Protein AF-A0A1V5RJ19-F1 (afdb_monomer)

Secondary structure (DSSP, 8-state):
------TT---EEEEE-TTSSEEEEE--TTSS-EEEEGGG----S-GGGPPB----

Radius of gyration: 10.91 Å; Cα contacts (8 Å, |Δi|>4): 74; chains: 1; bounding box: 26×27×20 Å

Solvent-accessible surface area (backbone atoms only — not comparable to full-atom values): 3757 Å² total; per-residue (Å²): 133,84,82,73,85,54,92,90,69,86,67,53,74,69,25,23,33,86,84,59,59,30,32,29,27,42,63,43,98,86,63,38,76,45,79,42,56,42,93,79,54,87,85,86,78,81,70,85,77,52,46,71,44,81,85,128

Sequence (56 aa):
MLEQAGAGRAFRIVGRDELGGWWQVCCTADGGLGWIAAALVQVEGAVTDVPVVMGE

Nearest PDB structures (foldseek):
  1gcp-assembly4_D  TM=6.547E-01  e=4.286E-01  Mus musculus
  6ukk-assembly1_A-2  TM=5.097E-01  e=3.908E+00  Escherichia coli

pLDDT: mean 78.72, std 12.56, range [41.34, 91.19]

Mean predicted aligned error: 7.05 Å

Structure (mmCIF, N/CA/C/O backbone):
data_AF-A0A1V5RJ19-F1
#
_entry.id   AF-A0A1V5RJ19-F1
#
loop_
_atom_site.group_PDB
_atom_site.id
_atom_site.type_symbol
_atom_site.label_atom_id
_atom_site.label_alt_id
_atom_site.label_comp_id
_atom_site.label_asym_id
_atom_site.label_entity_id
_atom_site.label_seq_id
_atom_site.pdbx_PDB_ins_code
_atom_site.Cartn_x
_atom_site.Cartn_y
_atom_site.Cartn_z
_atom_site.occupancy
_atom_site.B_iso_or_equiv
_atom_site.auth_seq_id
_atom_site.auth_comp_id
_atom_site.auth_asym_id
_atom_site.auth_atom_id
_atom_site.pdbx_PDB_model_num
ATOM 1 N N . MET A 1 1 ? 13.441 14.300 0.335 1.00 41.34 1 MET A N 1
ATOM 2 C CA . MET A 1 1 ? 12.100 14.836 0.032 1.00 41.34 1 MET A CA 1
ATOM 3 C C . MET A 1 1 ? 11.162 13.645 0.052 1.00 41.34 1 MET A C 1
ATOM 5 O O . MET A 1 1 ? 11.338 12.778 -0.787 1.00 41.34 1 MET A O 1
ATOM 9 N N . LEU A 1 2 ? 10.313 13.497 1.077 1.00 49.50 2 LEU A N 1
ATOM 10 C CA . LEU A 1 2 ? 9.307 12.429 1.069 1.00 49.50 2 LEU A CA 1
ATOM 11 C C . LEU A 1 2 ? 8.175 12.880 0.147 1.00 49.50 2 LEU A C 1
ATOM 13 O O . LEU A 1 2 ? 7.496 13.861 0.448 1.00 49.50 2 LEU A O 1
ATOM 17 N N . GLU A 1 3 ? 8.003 12.185 -0.971 1.00 53.44 3 GLU A N 1
ATOM 18 C CA . GLU A 1 3 ? 6.851 12.370 -1.846 1.00 53.44 3 GLU A CA 1
ATOM 19 C C . GLU A 1 3 ? 5.593 11.940 -1.083 1.00 53.44 3 GLU A C 1
ATOM 21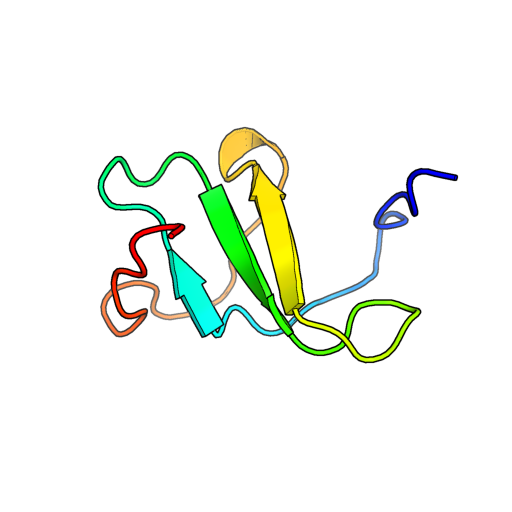 O O . GLU A 1 3 ? 5.408 10.766 -0.759 1.00 53.44 3 GLU A O 1
ATOM 26 N N . GLN A 1 4 ? 4.728 12.897 -0.752 1.00 59.22 4 GLN A N 1
ATOM 27 C CA . GLN A 1 4 ? 3.421 12.581 -0.190 1.00 59.22 4 GLN A CA 1
ATOM 28 C C . GLN A 1 4 ? 2.521 12.073 -1.319 1.00 59.22 4 GLN A C 1
ATOM 30 O O . GLN A 1 4 ? 2.318 12.758 -2.326 1.00 59.22 4 GLN A O 1
ATOM 35 N N . ALA A 1 5 ? 1.938 10.887 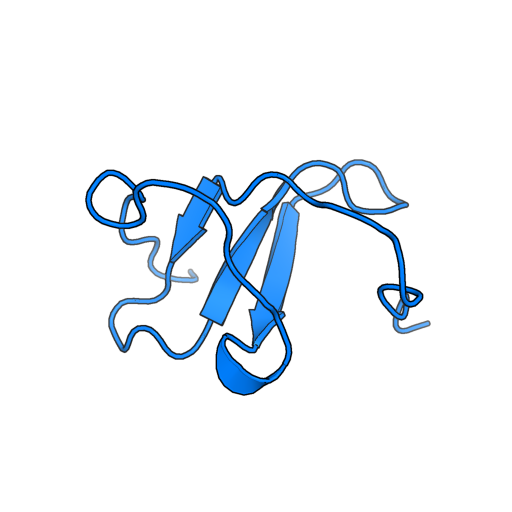-1.146 1.00 57.84 5 ALA A N 1
ATOM 36 C CA . ALA A 1 5 ? 0.818 10.446 -1.963 1.00 57.84 5 ALA A CA 1
ATOM 37 C C . ALA A 1 5 ? -0.357 11.416 -1.733 1.00 57.84 5 ALA A C 1
ATOM 39 O O . ALA A 1 5 ? -1.091 11.298 -0.758 1.00 57.84 5 ALA A O 1
ATOM 40 N N . GLY A 1 6 ? -0.492 12.437 -2.585 1.00 59.41 6 GLY A N 1
ATOM 41 C CA . GLY A 1 6 ? -1.599 13.389 -2.499 1.00 59.41 6 GLY A CA 1
ATOM 42 C C . GLY A 1 6 ? -2.951 12.674 -2.584 1.00 59.41 6 GLY A C 1
ATOM 43 O O . GLY A 1 6 ? -3.112 11.746 -3.381 1.00 59.41 6 GLY A O 1
ATOM 44 N N . ALA A 1 7 ? -3.920 13.114 -1.774 1.00 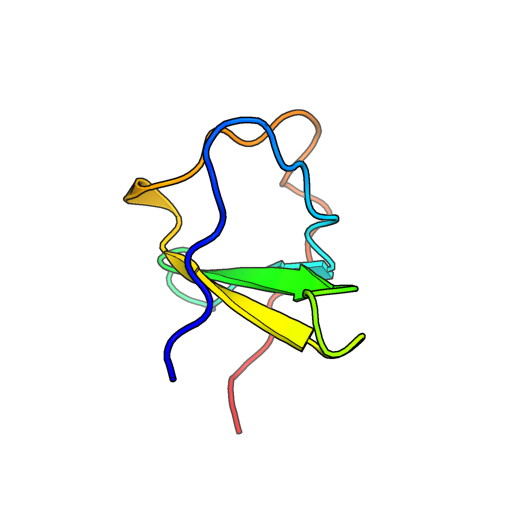54.72 7 ALA A N 1
ATOM 45 C CA . ALA A 1 7 ? -5.288 12.601 -1.804 1.00 54.72 7 ALA A CA 1
ATOM 46 C C . ALA A 1 7 ? -5.840 12.621 -3.244 1.00 54.72 7 ALA A C 1
ATOM 48 O O . ALA A 1 7 ? -5.770 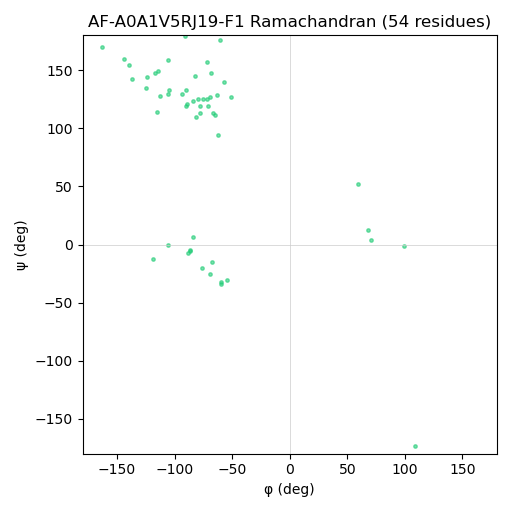13.644 -3.925 1.00 54.72 7 ALA A O 1
ATOM 49 N N . GLY A 1 8 ? -6.350 11.477 -3.713 1.00 61.56 8 GLY A N 1
ATOM 50 C CA . GLY A 1 8 ? -6.865 11.297 -5.078 1.00 61.56 8 GLY A CA 1
ATOM 51 C C . GLY A 1 8 ? -5.905 10.626 -6.071 1.00 61.56 8 GLY A C 1
ATOM 52 O O . GLY A 1 8 ? -6.291 10.399 -7.215 1.00 61.56 8 GLY A O 1
ATOM 53 N N . ARG A 1 9 ? -4.677 10.270 -5.666 1.00 71.38 9 ARG A N 1
ATOM 54 C CA . ARG A 1 9 ? -3.772 9.440 -6.481 1.00 71.38 9 ARG A CA 1
ATOM 55 C C . ARG A 1 9 ? -3.979 7.957 -6.182 1.00 71.38 9 ARG A C 1
ATOM 57 O O . ARG A 1 9 ? -3.766 7.513 -5.059 1.00 71.38 9 ARG A O 1
ATOM 64 N N . ALA A 1 10 ? -4.362 7.200 -7.206 1.00 75.94 10 ALA A N 1
ATOM 65 C CA . ALA A 1 10 ? -4.404 5.746 -7.153 1.00 75.94 10 ALA A CA 1
ATOM 66 C C . ALA A 1 10 ? -3.057 5.175 -7.607 1.00 75.94 10 ALA A C 1
ATOM 68 O O . ALA A 1 10 ? -2.532 5.569 -8.649 1.00 75.94 10 ALA A O 1
ATOM 69 N N . PHE A 1 11 ? -2.525 4.224 -6.845 1.00 82.62 11 PHE A N 1
ATOM 70 C CA . PHE A 1 11 ? -1.326 3.480 -7.213 1.00 82.62 11 PHE A CA 1
ATOM 71 C C . PHE A 1 11 ? -1.661 2.002 -7.370 1.00 82.62 11 PHE A C 1
ATOM 73 O O . PHE A 1 11 ? -2.522 1.471 -6.666 1.00 82.62 11 PHE A O 1
ATOM 80 N N . ARG A 1 12 ? -0.968 1.317 -8.285 1.00 87.06 12 ARG A N 1
ATOM 81 C CA . ARG A 1 12 ? -1.099 -0.135 -8.403 1.00 87.06 12 ARG A CA 1
ATOM 82 C C . ARG A 1 12 ? -0.286 -0.789 -7.296 1.00 87.06 12 ARG A C 1
ATOM 84 O O . ARG A 1 12 ? 0.933 -0.642 -7.263 1.00 87.06 12 ARG A O 1
ATOM 91 N N . ILE A 1 13 ? -0.969 -1.536 -6.438 1.00 88.62 13 ILE A N 1
ATOM 92 C CA . ILE A 1 13 ? -0.334 -2.433 -5.478 1.00 88.62 13 ILE A CA 1
ATOM 93 C C . ILE A 1 13 ? 0.286 -3.590 -6.262 1.00 88.62 13 ILE A C 1
ATOM 95 O O . ILE A 1 13 ? -0.381 -4.216 -7.085 1.00 88.62 13 ILE A O 1
ATOM 99 N N . VAL A 1 14 ? 1.569 -3.834 -6.029 1.00 90.69 14 VAL A N 1
ATOM 100 C CA . VAL A 1 14 ? 2.342 -4.917 -6.653 1.00 90.69 14 VAL A CA 1
ATOM 101 C C . VAL A 1 14 ? 2.881 -5.913 -5.634 1.00 90.69 14 VAL A C 1
ATOM 103 O O . VAL A 1 14 ? 3.307 -6.996 -6.017 1.00 90.69 14 VAL A O 1
ATOM 106 N N . GLY A 1 15 ? 2.826 -5.572 -4.347 1.00 90.94 15 GLY A N 1
ATOM 107 C CA . GLY A 1 15 ? 3.282 -6.436 -3.272 1.00 90.94 15 GLY A CA 1
ATOM 108 C C . GLY A 1 15 ? 2.741 -6.004 -1.917 1.00 90.94 15 GLY A C 1
ATOM 109 O O . GLY A 1 15 ? 2.158 -4.924 -1.773 1.00 90.94 15 GLY A O 1
ATOM 110 N N . ARG A 1 16 ? 2.933 -6.855 -0.916 1.00 91.19 16 ARG A N 1
ATOM 111 C CA . ARG A 1 16 ? 2.626 -6.563 0.485 1.00 91.19 16 ARG A CA 1
ATOM 112 C C . ARG A 1 16 ? 3.703 -7.104 1.399 1.00 91.19 16 ARG A C 1
ATOM 114 O O . ARG A 1 16 ? 4.358 -8.080 1.062 1.00 91.19 16 ARG A O 1
ATOM 121 N N . ASP A 1 17 ? 3.837 -6.498 2.561 1.00 90.81 17 ASP A N 1
ATOM 122 C CA . ASP A 1 17 ? 4.701 -7.021 3.610 1.00 90.81 17 ASP A CA 1
ATOM 123 C C . ASP A 1 17 ? 4.108 -8.296 4.244 1.00 90.81 17 ASP A C 1
ATOM 125 O O . ASP A 1 17 ? 2.892 -8.522 4.200 1.00 90.81 17 ASP A O 1
ATOM 129 N N . GLU A 1 18 ? 4.964 -9.116 4.856 1.00 86.44 18 GLU A N 1
ATOM 130 C CA . GLU A 1 18 ? 4.595 -10.375 5.518 1.00 86.44 18 GLU A CA 1
ATOM 131 C C . GLU A 1 18 ? 3.584 -10.168 6.651 1.00 86.44 18 GLU A C 1
ATOM 133 O O . GLU A 1 18 ? 2.696 -10.998 6.861 1.00 86.44 18 GLU A O 1
ATOM 138 N N . LEU A 1 19 ? 3.683 -9.036 7.353 1.00 85.00 19 LEU A N 1
ATOM 139 C CA . LEU A 1 19 ? 2.792 -8.668 8.451 1.00 85.00 19 LEU A CA 1
ATOM 140 C C . LEU A 1 19 ? 1.534 -7.937 7.959 1.00 85.00 19 LEU A C 1
ATOM 142 O O . LEU A 1 19 ? 0.661 -7.607 8.762 1.00 85.00 19 LEU A O 1
ATOM 146 N N . GLY A 1 20 ? 1.434 -7.643 6.657 1.00 84.56 20 GLY A N 1
ATOM 147 C CA . GLY A 1 20 ? 0.325 -6.887 6.071 1.00 84.56 20 GLY A CA 1
ATOM 148 C C . GLY A 1 20 ? 0.274 -5.414 6.496 1.00 84.56 20 GLY A C 1
ATOM 149 O O . GLY A 1 20 ? -0.727 -4.741 6.256 1.00 84.56 20 GLY A O 1
ATOM 150 N N . GLY A 1 21 ? 1.336 -4.897 7.124 1.00 88.88 21 GLY A N 1
ATOM 151 C CA . GLY A 1 21 ? 1.414 -3.499 7.560 1.00 88.88 21 GLY A CA 1
ATOM 152 C C . GLY A 1 21 ? 1.676 -2.515 6.418 1.00 88.88 21 GLY A C 1
ATOM 153 O O . GLY A 1 21 ? 1.369 -1.326 6.539 1.00 88.88 21 GLY A O 1
ATOM 154 N N . TRP A 1 22 ? 2.208 -3.007 5.298 1.00 90.88 22 TRP A N 1
ATOM 155 C CA . TRP A 1 22 ? 2.661 -2.189 4.181 1.00 90.88 22 TRP A CA 1
ATOM 156 C C . TRP A 1 22 ? 2.235 -2.772 2.838 1.00 90.88 22 TRP A C 1
ATOM 158 O O . TRP A 1 22 ? 2.280 -3.985 2.626 1.00 90.88 22 TRP A O 1
ATOM 168 N N . TRP A 1 23 ? 1.881 -1.882 1.915 1.00 90.56 23 TRP A N 1
ATOM 169 C CA . TRP A 1 23 ? 1.678 -2.183 0.503 1.00 90.56 23 TRP A CA 1
ATOM 170 C C . TRP A 1 23 ? 2.846 -1.650 -0.303 1.00 90.56 23 TRP A C 1
ATOM 172 O O . TRP A 1 23 ? 3.196 -0.472 -0.197 1.00 90.56 23 TRP A O 1
ATOM 182 N N . GLN A 1 24 ? 3.415 -2.502 -1.143 1.00 90.62 24 GLN A N 1
ATOM 183 C CA . GLN A 1 24 ? 4.338 -2.070 -2.169 1.00 90.62 24 GLN A CA 1
ATOM 184 C C . GLN A 1 24 ? 3.521 -1.617 -3.371 1.00 90.62 24 GLN A C 1
ATOM 186 O O . GLN A 1 24 ? 2.703 -2.368 -3.910 1.00 90.62 24 GLN A O 1
ATOM 191 N N . VAL A 1 25 ? 3.738 -0.383 -3.792 1.00 88.69 25 VAL A N 1
ATOM 192 C CA . VAL A 1 25 ? 3.088 0.212 -4.948 1.00 88.69 25 VAL A CA 1
ATOM 193 C C . VAL A 1 25 ? 4.105 0.503 -6.039 1.00 88.69 25 VAL A C 1
ATOM 195 O O . VAL A 1 25 ? 5.269 0.787 -5.762 1.00 88.69 25 VAL A O 1
ATOM 198 N N . CYS A 1 26 ? 3.658 0.429 -7.285 1.00 85.19 26 CYS A N 1
ATOM 199 C CA . CYS A 1 26 ? 4.466 0.745 -8.454 1.00 85.19 26 CYS A CA 1
ATOM 200 C C . CYS A 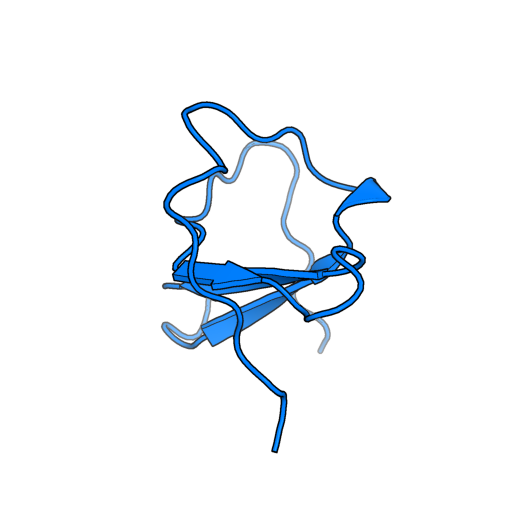1 26 ? 4.068 2.094 -9.059 1.00 85.19 26 CYS A C 1
ATOM 202 O O . CYS A 1 26 ? 2.944 2.571 -8.868 1.00 85.19 26 CYS A O 1
ATOM 204 N N . CYS A 1 27 ? 5.002 2.669 -9.817 1.00 79.94 27 CYS A N 1
ATOM 205 C CA . CYS A 1 27 ? 4.888 3.949 -10.502 1.00 79.94 27 CYS A CA 1
ATOM 206 C C . CYS A 1 27 ? 4.613 5.100 -9.530 1.00 79.94 27 CYS A C 1
ATOM 208 O O . CYS A 1 27 ? 3.674 5.878 -9.717 1.00 79.94 27 CYS A O 1
ATOM 210 N N . THR A 1 28 ? 5.435 5.216 -8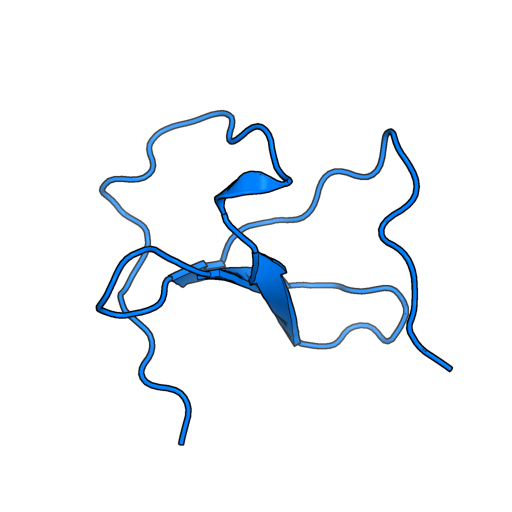.484 1.00 77.38 28 THR A N 1
ATOM 211 C CA . THR A 1 28 ? 5.505 6.462 -7.707 1.00 77.38 28 THR A CA 1
ATOM 212 C C . THR A 1 28 ? 5.953 7.623 -8.611 1.00 77.38 28 THR A C 1
ATOM 214 O O . THR A 1 28 ? 6.238 7.423 -9.791 1.00 77.38 28 THR A O 1
ATOM 217 N N . ALA A 1 29 ? 5.990 8.859 -8.104 1.00 71.25 29 ALA A N 1
ATOM 218 C CA . ALA A 1 29 ? 6.347 10.027 -8.920 1.00 71.25 29 ALA A CA 1
ATOM 219 C C . ALA A 1 29 ? 7.706 9.879 -9.640 1.00 71.25 29 ALA A C 1
ATOM 221 O O . ALA A 1 29 ? 7.856 10.346 -10.766 1.00 71.25 29 ALA A O 1
ATOM 222 N N . ASP A 1 30 ? 8.644 9.146 -9.038 1.00 69.38 30 ASP A N 1
ATOM 223 C CA . ASP A 1 30 ? 9.957 8.813 -9.604 1.00 69.38 30 ASP A CA 1
ATOM 224 C C . ASP A 1 30 ? 9.947 7.58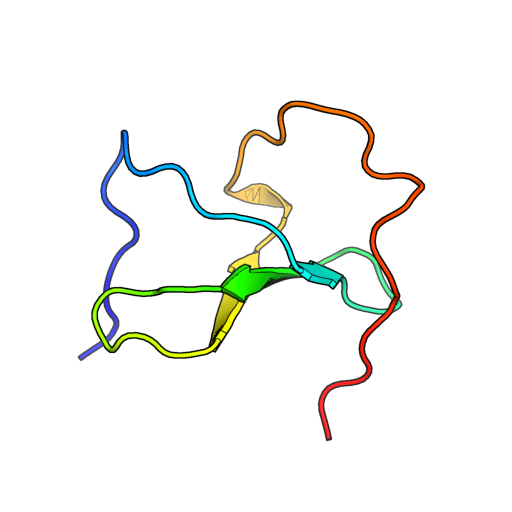9 -10.546 1.00 69.38 30 ASP A C 1
ATOM 226 O O . ASP A 1 30 ? 10.997 7.103 -10.959 1.00 69.38 30 ASP A O 1
ATOM 230 N N . GLY A 1 31 ? 8.773 7.040 -10.873 1.00 73.25 31 GLY A N 1
ATOM 231 C CA . GLY A 1 31 ? 8.616 5.824 -11.681 1.00 73.25 31 GLY A CA 1
ATOM 232 C C . GLY A 1 31 ? 9.039 4.534 -10.969 1.00 73.25 31 GLY A C 1
ATOM 233 O O . GLY A 1 31 ? 9.018 3.464 -11.573 1.00 73.25 31 GLY A O 1
ATOM 234 N N . GLY A 1 32 ? 9.416 4.627 -9.693 1.00 83.12 32 GLY A N 1
ATOM 235 C CA . GLY A 1 32 ? 9.921 3.521 -8.891 1.00 83.12 32 GLY A CA 1
ATOM 236 C C . GLY A 1 32 ? 8.845 2.756 -8.124 1.00 83.12 32 GLY A C 1
ATOM 237 O O . GLY A 1 32 ? 7.650 3.072 -8.154 1.00 83.12 32 GLY A O 1
ATOM 238 N N . LEU A 1 33 ? 9.313 1.737 -7.404 1.00 88.19 33 LEU A N 1
ATOM 239 C CA . LEU A 1 33 ? 8.548 1.055 -6.368 1.00 88.19 33 LEU A CA 1
ATOM 240 C C . LEU A 1 33 ? 8.625 1.854 -5.064 1.00 88.19 33 LEU A C 1
ATOM 242 O O . LEU A 1 33 ? 9.662 2.433 -4.742 1.00 88.19 33 LEU A O 1
ATOM 246 N N . GLY A 1 34 ? 7.541 1.857 -4.298 1.00 87.25 34 GLY A N 1
ATOM 247 C CA . GLY A 1 34 ? 7.491 2.496 -2.988 1.00 87.25 34 GLY A CA 1
ATOM 248 C C . GLY A 1 34 ? 6.626 1.714 -2.017 1.00 87.25 34 GLY A C 1
ATOM 249 O O . GLY A 1 34 ? 5.777 0.928 -2.427 1.00 87.25 34 GLY A O 1
ATOM 250 N N . TRP A 1 35 ? 6.836 1.944 -0.728 1.00 89.00 35 TRP A N 1
ATOM 251 C CA . TRP A 1 35 ? 6.032 1.349 0.331 1.00 89.00 35 TRP A CA 1
ATOM 252 C C . TRP A 1 35 ? 5.081 2.384 0.918 1.00 89.00 35 TRP A C 1
ATOM 254 O O . TRP A 1 35 ? 5.482 3.504 1.234 1.00 89.00 35 TRP A O 1
ATOM 264 N N . ILE A 1 36 ? 3.816 2.001 1.072 1.00 86.62 36 ILE A N 1
ATOM 265 C CA . ILE A 1 36 ? 2.783 2.820 1.702 1.00 86.62 36 ILE A CA 1
ATOM 266 C C . ILE A 1 36 ? 2.157 2.021 2.841 1.00 86.62 36 ILE A C 1
ATOM 268 O O . ILE A 1 36 ? 1.841 0.842 2.687 1.00 86.62 36 ILE A O 1
ATOM 272 N N . ALA A 1 37 ? 1.980 2.663 3.996 1.00 88.69 37 ALA A N 1
ATOM 273 C CA . ALA A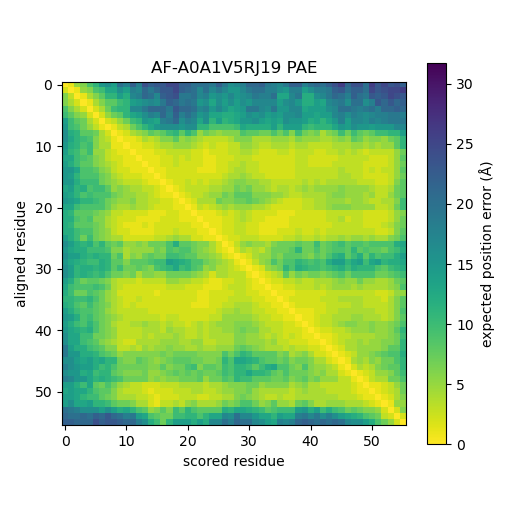 1 37 ? 1.366 2.027 5.152 1.00 88.69 37 ALA A CA 1
ATOM 274 C C . ALA A 1 37 ? -0.085 1.638 4.839 1.00 88.69 37 ALA A C 1
ATOM 276 O O . ALA A 1 37 ? -0.887 2.476 4.414 1.00 88.69 37 ALA A O 1
ATOM 277 N N . ALA A 1 38 ? -0.436 0.379 5.097 1.00 87.56 38 ALA A N 1
ATOM 278 C CA . ALA A 1 38 ? -1.762 -0.164 4.817 1.00 87.56 38 ALA A CA 1
ATOM 279 C C . ALA A 1 38 ? -2.879 0.586 5.554 1.00 87.56 38 ALA A C 1
ATOM 281 O O . ALA A 1 38 ? -3.966 0.758 5.014 1.00 87.56 38 ALA A O 1
ATOM 282 N N . ALA A 1 39 ? -2.586 1.099 6.750 1.00 86.69 39 ALA A N 1
ATOM 283 C CA . ALA A 1 39 ? -3.527 1.862 7.565 1.00 86.69 39 ALA A CA 1
ATOM 284 C C . ALA A 1 39 ? -3.922 3.229 6.970 1.00 86.69 39 ALA A C 1
ATOM 286 O O . ALA A 1 39 ? -4.877 3.841 7.441 1.00 86.69 39 ALA A O 1
ATOM 287 N N . LEU A 1 40 ? -3.181 3.731 5.977 1.00 83.38 40 LEU A N 1
ATOM 288 C CA . LEU A 1 40 ? -3.378 5.067 5.403 1.00 83.38 40 LEU A CA 1
ATOM 289 C C . LEU A 1 40 ? -4.036 5.038 4.017 1.00 83.38 40 LEU A C 1
ATOM 291 O O . LEU A 1 40 ? -4.240 6.097 3.425 1.00 83.38 40 LEU A O 1
ATOM 295 N N . VAL A 1 41 ? -4.350 3.853 3.485 1.00 82.38 41 VAL A N 1
ATOM 296 C CA . VAL A 1 41 ? -4.884 3.695 2.128 1.00 82.38 41 VAL A CA 1
ATOM 297 C C . VAL A 1 41 ? -6.206 2.947 2.122 1.00 82.38 41 VAL A C 1
ATOM 299 O O . VAL A 1 41 ? -6.411 1.991 2.866 1.00 82.38 41 VAL A O 1
ATOM 302 N N . GLN A 1 42 ? -7.090 3.357 1.219 1.00 83.06 42 GLN A N 1
ATOM 303 C CA . GLN A 1 42 ? -8.243 2.557 0.837 1.00 83.06 42 GLN A CA 1
ATOM 304 C C . GLN A 1 42 ? -7.821 1.652 -0.321 1.00 83.06 42 GLN A C 1
ATOM 306 O O . GLN A 1 42 ? -7.380 2.138 -1.362 1.00 83.06 42 GLN A O 1
ATOM 311 N N . VAL A 1 43 ? -7.939 0.339 -0.135 1.00 84.25 43 VAL A N 1
ATOM 312 C CA . VAL A 1 43 ? -7.675 -0.638 -1.194 1.00 84.25 43 VAL A CA 1
ATOM 313 C C . VAL A 1 43 ? -8.981 -0.962 -1.905 1.00 84.25 43 VAL A C 1
ATOM 315 O O . VAL A 1 43 ? -9.972 -1.298 -1.256 1.00 84.25 43 VAL A O 1
ATOM 318 N N . GLU A 1 44 ? -8.971 -0.888 -3.232 1.00 81.19 44 GLU A N 1
ATOM 319 C CA . GLU A 1 44 ? -10.078 -1.330 -4.077 1.00 81.19 44 GLU A CA 1
ATOM 320 C C . GLU A 1 44 ? -9.652 -2.560 -4.890 1.00 81.19 44 GLU A C 1
ATOM 322 O O . GLU A 1 44 ? -8.621 -2.544 -5.564 1.00 81.19 44 GLU A O 1
ATOM 327 N N . GLY A 1 45 ? -10.446 -3.635 -4.826 1.00 80.31 45 GLY A N 1
ATOM 328 C CA . GLY A 1 45 ? -10.198 -4.891 -5.542 1.00 80.31 45 GLY A CA 1
ATOM 329 C C . GLY A 1 45 ? -9.777 -6.069 -4.655 1.00 80.31 45 GLY A C 1
ATOM 330 O O . GLY A 1 45 ? -9.813 -6.007 -3.426 1.00 80.31 45 GLY A O 1
ATOM 331 N N . ALA A 1 46 ? -9.420 -7.184 -5.297 1.00 76.25 46 ALA A N 1
ATOM 332 C CA . ALA A 1 46 ? -9.051 -8.421 -4.616 1.00 76.25 46 ALA A CA 1
ATOM 333 C C . ALA A 1 46 ? -7.592 -8.378 -4.137 1.00 76.25 46 ALA A C 1
ATOM 335 O O . ALA A 1 46 ? -6.656 -8.459 -4.926 1.00 76.25 46 ALA A O 1
ATOM 336 N N . VAL A 1 47 ? -7.404 -8.294 -2.821 1.00 77.50 47 VAL A N 1
ATOM 337 C CA . VAL A 1 47 ? -6.081 -8.223 -2.173 1.00 77.50 47 VAL A CA 1
ATOM 338 C C . VAL A 1 47 ? -5.450 -9.591 -1.898 1.00 77.50 47 VAL A C 1
ATOM 340 O O . VAL A 1 47 ? -4.311 -9.683 -1.445 1.00 77.50 47 VAL A O 1
ATOM 343 N N . THR A 1 48 ? -6.188 -10.669 -2.159 1.00 76.00 48 THR A N 1
ATOM 344 C CA . THR A 1 48 ? -5.744 -12.054 -1.951 1.00 76.00 48 THR A CA 1
ATOM 345 C C . THR A 1 48 ? -4.656 -12.491 -2.925 1.00 76.00 48 THR A C 1
ATOM 347 O O . THR A 1 48 ? -3.886 -13.378 -2.578 1.00 76.00 48 THR A O 1
ATOM 350 N N . ASP A 1 49 ? -4.580 -11.866 -4.102 1.00 80.75 49 ASP A N 1
ATOM 351 C CA . ASP A 1 49 ? -3.599 -12.183 -5.150 1.00 80.75 49 ASP A CA 1
ATOM 352 C C . ASP A 1 49 ? -2.281 -11.403 -4.994 1.00 80.75 49 ASP A C 1
ATOM 354 O O . ASP A 1 49 ? -1.306 -11.662 -5.690 1.00 80.75 49 ASP A O 1
ATOM 358 N N . VAL A 1 50 ? -2.225 -10.442 -4.063 1.00 84.31 50 VAL A N 1
ATOM 359 C CA . VAL A 1 50 ? -1.033 -9.610 -3.874 1.00 84.31 50 VAL A CA 1
ATOM 360 C C . VAL A 1 50 ? 0.086 -10.451 -3.246 1.00 84.31 50 VAL A C 1
ATOM 362 O O . VAL A 1 50 ? -0.086 -10.935 -2.119 1.00 84.31 50 VAL A O 1
ATOM 365 N N . PRO A 1 51 ? 1.236 -10.611 -3.928 1.00 88.38 51 PRO A N 1
ATOM 366 C CA . PRO A 1 51 ? 2.334 -11.415 -3.421 1.00 88.38 51 PRO A CA 1
ATOM 367 C C . PRO A 1 51 ? 2.968 -10.754 -2.198 1.00 88.38 51 PRO A C 1
ATOM 369 O O . PRO A 1 51 ? 3.027 -9.527 -2.080 1.00 88.38 51 PRO A O 1
ATOM 372 N N . VAL A 1 52 ? 3.457 -11.587 -1.284 1.00 89.00 52 VAL A N 1
ATOM 373 C CA . VAL A 1 52 ? 4.242 -11.121 -0.144 1.00 89.00 52 VAL A CA 1
ATOM 374 C C . VAL A 1 52 ? 5.668 -10.857 -0.621 1.00 89.00 52 VAL A C 1
ATOM 376 O O . VAL A 1 52 ? 6.291 -11.732 -1.220 1.00 89.00 52 VAL A O 1
ATOM 379 N N . VAL A 1 53 ? 6.162 -9.649 -0.377 1.00 87.81 53 VAL A N 1
ATOM 380 C CA . VAL A 1 53 ? 7.506 -9.202 -0.737 1.00 87.81 53 VAL A CA 1
ATOM 381 C C . VAL A 1 53 ? 8.245 -8.921 0.563 1.00 87.81 53 VAL A C 1
ATOM 383 O O . VAL A 1 53 ? 7.870 -8.013 1.301 1.00 87.81 53 VAL A O 1
ATOM 386 N N . MET A 1 54 ? 9.284 -9.706 0.845 1.00 75.19 54 MET A N 1
ATOM 387 C CA . MET A 1 54 ? 10.229 -9.380 1.910 1.00 75.19 54 MET A CA 1
ATOM 388 C C . MET A 1 54 ? 11.082 -8.201 1.440 1.00 75.19 54 MET A C 1
ATOM 390 O O . MET A 1 54 ? 11.662 -8.253 0.356 1.00 75.19 54 MET A O 1
ATOM 394 N N . GLY A 1 55 ? 11.119 -7.125 2.225 1.00 61.84 55 GLY A N 1
ATOM 395 C CA . GLY A 1 55 ? 12.102 -6.068 2.016 1.00 61.84 55 GLY A CA 1
ATOM 396 C C . GLY A 1 55 ? 13.489 -6.626 2.323 1.00 61.84 55 GLY A C 1
ATOM 397 O O . GLY A 1 55 ? 13.741 -6.993 3.467 1.00 61.84 55 GLY A O 1
ATOM 398 N N . GLU A 1 56 ? 14.339 -6.742 1.303 1.00 51.38 56 GLU A N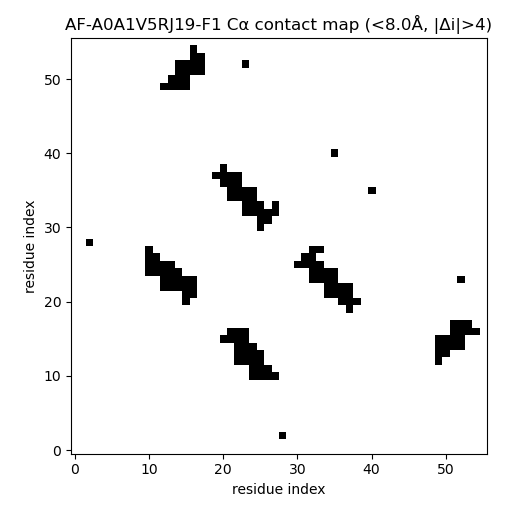 1
ATOM 399 C CA . GLU A 1 56 ? 15.777 -7.001 1.476 1.00 51.38 56 GLU A CA 1
ATOM 400 C C . GLU A 1 56 ? 16.481 -5.825 2.170 1.00 51.38 56 GLU A C 1
ATOM 402 O O . GLU A 1 56 ? 16.119 -4.656 1.884 1.00 51.38 56 GLU A O 1
#

Foldseek 3Di:
DDDDPPPPDDFDFQAAAPVRQWTWTACDVVRGIDIDGPVVDDDDDDPPPHYHDDDD